Protein AF-A0A084ENT2-F1 (afdb_monomer)

Foldseek 3Di:
DDDDDDDDDDDDDDDDDDDDDDDDDDPPPPPPPPDPDPWDKAKAFPPPRDSQKDWDFDWDQDPVVRATDGDDTDQWMDHPVVRGTGHIDIDTDPDDDPPDDPDDDDDPGDDD

Organism: Sphingobium yanoikuyae (NCBI:txid13690)

Solvent-accessible surface area (backbone atoms only — not comparable to full-atom values): 7895 Å² total; per-residue (Å²): 139,82,88,85,82,86,86,87,86,84,80,87,81,86,88,80,91,76,93,77,93,76,91,75,87,72,78,81,73,73,68,78,72,70,76,76,72,78,80,41,70,49,55,22,27,69,85,79,65,43,61,56,54,49,64,46,62,47,70,42,80,38,81,91,78,74,37,60,39,87,70,50,76,49,88,55,27,36,22,71,83,77,72,40,79,39,60,71,42,81,42,81,44,93,58,81,71,87,83,72,63,98,60,81,79,76,78,73,62,74,88,129

Structure (mmCIF, N/CA/C/O backbone):
data_AF-A0A084ENT2-F1
#
_entry.id   AF-A0A084ENT2-F1
#
loop_
_atom_site.group_PDB
_atom_site.id
_atom_site.type_symbol
_atom_site.label_atom_id
_atom_site.label_alt_id
_atom_site.label_comp_id
_atom_site.label_asym_id
_atom_site.label_entity_id
_atom_site.label_seq_id
_atom_site.pdbx_PDB_ins_code
_atom_site.Cartn_x
_atom_site.Cartn_y
_atom_site.Cartn_z
_atom_site.occupancy
_atom_site.B_iso_or_equiv
_atom_site.auth_seq_id
_atom_site.auth_comp_id
_atom_site.auth_asym_id
_atom_site.auth_atom_id
_atom_site.pdbx_PDB_model_num
ATOM 1 N N . MET A 1 1 ? -19.007 -29.157 47.445 1.00 41.06 1 MET A N 1
ATOM 2 C CA . MET A 1 1 ? -18.153 -30.298 47.858 1.00 41.06 1 MET A CA 1
ATOM 3 C C . MET A 1 1 ? -17.550 -30.889 46.588 1.00 41.06 1 MET A C 1
ATOM 5 O O . MET A 1 1 ? -18.315 -31.254 45.715 1.00 41.06 1 MET A O 1
ATOM 9 N N . ARG A 1 2 ? -16.239 -30.896 46.350 1.00 44.00 2 ARG A N 1
ATOM 10 C CA . ARG A 1 2 ? -15.211 -31.647 47.079 1.00 44.00 2 ARG A CA 1
ATOM 11 C C . ARG A 1 2 ? -13.884 -30.874 47.079 1.00 44.00 2 ARG A C 1
ATOM 13 O O . ARG A 1 2 ? -13.471 -30.351 46.053 1.00 44.00 2 ARG A O 1
ATOM 20 N N . LEU A 1 3 ? -13.272 -30.823 48.261 1.00 43.31 3 LEU A N 1
ATOM 21 C CA . LEU A 1 3 ? -11.863 -30.510 48.485 1.00 43.31 3 LEU A CA 1
ATOM 22 C C . LEU A 1 3 ? -10.962 -31.493 47.711 1.00 43.31 3 LEU A C 1
ATOM 24 O O . LEU A 1 3 ? -11.420 -32.591 47.396 1.00 43.31 3 LEU A O 1
ATOM 28 N N . TRP A 1 4 ? -9.695 -31.115 47.511 1.00 34.03 4 TRP A N 1
ATOM 29 C CA . TRP A 1 4 ? -8.461 -31.843 47.899 1.00 34.03 4 TRP A CA 1
ATOM 30 C C . TRP A 1 4 ? -7.262 -31.032 47.348 1.00 34.03 4 TRP A C 1
ATOM 32 O O . TRP A 1 4 ? -7.142 -30.839 46.147 1.00 34.03 4 TRP A O 1
ATOM 42 N N . SER A 1 5 ? -6.571 -30.258 48.191 1.00 45.59 5 SER A N 1
ATOM 43 C CA . SER A 1 5 ? -5.322 -30.615 48.900 1.00 45.59 5 SER A CA 1
ATOM 44 C C . SER A 1 5 ? -4.054 -30.550 48.021 1.00 45.59 5 SER A C 1
ATOM 46 O O . SER A 1 5 ? -3.750 -31.473 47.277 1.00 45.59 5 SER A O 1
ATOM 48 N N . LEU A 1 6 ? -3.293 -29.453 48.164 1.00 44.56 6 LEU A N 1
ATOM 49 C CA . LEU A 1 6 ? -1.822 -29.381 47.991 1.00 44.56 6 LEU A CA 1
ATOM 50 C C . LEU A 1 6 ? -1.135 -30.059 49.212 1.00 44.56 6 LEU A C 1
ATOM 52 O O . LEU A 1 6 ? -1.866 -30.343 50.166 1.00 44.56 6 LEU A O 1
ATOM 56 N N . PRO A 1 7 ? 0.210 -30.218 49.332 1.00 53.22 7 PRO A N 1
ATOM 57 C CA . PRO A 1 7 ? 1.341 -29.928 48.422 1.00 53.22 7 PRO A CA 1
ATOM 58 C C . PRO A 1 7 ? 2.381 -31.085 48.339 1.00 53.22 7 PRO A C 1
ATOM 60 O O . PRO A 1 7 ? 2.354 -32.004 49.144 1.00 53.22 7 PRO A O 1
ATOM 63 N N . HIS A 1 8 ? 3.423 -30.972 47.504 1.00 42.81 8 HIS A N 1
ATOM 64 C CA . HIS A 1 8 ? 4.750 -31.467 47.912 1.00 42.81 8 HIS A CA 1
ATOM 65 C C . HIS A 1 8 ? 5.839 -30.445 47.586 1.00 42.81 8 HIS A C 1
ATOM 67 O O . HIS A 1 8 ? 6.214 -30.202 46.444 1.00 42.81 8 HIS A O 1
ATOM 73 N N . ARG A 1 9 ? 6.315 -29.824 48.664 1.00 51.22 9 ARG A N 1
ATOM 74 C CA . ARG A 1 9 ? 7.486 -28.961 48.756 1.00 51.22 9 ARG A CA 1
ATOM 75 C C . ARG A 1 9 ? 8.716 -29.870 48.819 1.00 51.22 9 ARG A C 1
ATOM 77 O O . ARG A 1 9 ? 8.837 -30.626 49.778 1.00 51.22 9 ARG A O 1
ATOM 84 N N . VAL A 1 10 ? 9.633 -29.778 47.859 1.00 52.62 10 VAL A N 1
ATOM 85 C CA . VAL A 1 10 ? 10.999 -30.300 48.030 1.00 52.62 10 VAL A CA 1
ATOM 86 C C . VAL A 1 10 ? 11.907 -29.104 48.299 1.00 52.62 10 VAL A C 1
ATOM 88 O O . VAL A 1 10 ? 11.990 -28.175 47.498 1.00 52.62 10 VAL A O 1
ATOM 91 N N . HIS A 1 11 ? 12.503 -29.082 49.489 1.00 40.66 11 HIS A N 1
ATOM 92 C CA . HIS A 1 11 ? 13.463 -28.075 49.929 1.00 40.66 11 HIS A CA 1
ATOM 93 C C . HIS A 1 11 ? 14.898 -28.538 49.648 1.00 40.66 11 HIS A C 1
ATOM 95 O O . HIS A 1 11 ? 15.268 -29.644 50.016 1.00 40.66 11 HIS A O 1
ATOM 101 N N . ASN A 1 12 ? 15.656 -27.623 49.037 1.00 41.53 12 ASN A N 1
ATOM 102 C CA . ASN A 1 12 ? 17.077 -27.297 49.200 1.00 41.53 12 ASN A CA 1
ATOM 103 C C . ASN A 1 12 ? 18.116 -28.390 49.499 1.00 41.53 12 ASN A C 1
ATOM 105 O O . ASN A 1 12 ? 18.144 -28.982 50.572 1.00 41.53 12 ASN A O 1
ATOM 109 N N . GLY A 1 13 ? 19.155 -28.376 48.663 1.00 44.97 13 GLY A N 1
ATOM 110 C CA . GLY A 1 13 ? 20.542 -28.528 49.100 1.00 44.97 13 GLY A CA 1
ATOM 111 C C . GLY A 1 13 ? 21.502 -27.992 48.029 1.00 44.97 13 GLY A C 1
ATOM 112 O O . GLY A 1 13 ? 21.456 -28.489 46.906 1.00 44.97 13 GLY A O 1
ATOM 113 N N . PRO A 1 14 ? 22.337 -26.970 48.304 1.00 59.28 14 PRO A N 1
ATOM 114 C CA . PRO A 1 14 ? 23.456 -26.609 47.438 1.00 59.28 14 PRO A CA 1
ATOM 115 C C . PRO A 1 14 ? 24.694 -27.452 47.797 1.00 59.28 14 PRO A C 1
ATOM 117 O O . PRO A 1 14 ? 24.655 -28.224 48.751 1.00 59.28 14 PRO A O 1
ATOM 120 N N . VAL A 1 15 ? 25.812 -27.188 47.104 1.00 49.19 15 VAL A N 1
ATOM 121 C CA . VAL A 1 15 ? 27.193 -27.687 47.329 1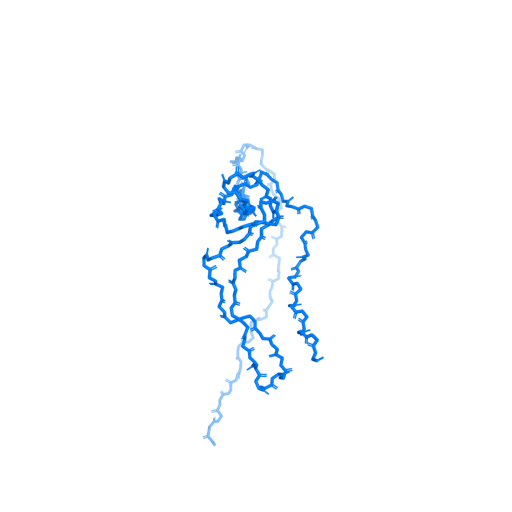.00 49.19 15 VAL A CA 1
ATOM 122 C C . VAL A 1 15 ? 27.524 -28.876 46.410 1.00 49.19 15 VAL A C 1
ATOM 124 O O . VAL A 1 15 ? 26.869 -29.901 46.442 1.00 49.19 15 VAL A O 1
ATOM 127 N N . SER A 1 16 ? 28.508 -28.813 45.510 1.00 46.66 16 SER A N 1
ATOM 128 C CA . SER A 1 16 ? 29.857 -28.271 45.680 1.00 46.66 16 SER A CA 1
ATOM 129 C C . SER A 1 16 ? 30.461 -27.859 44.332 1.00 46.66 16 SER A C 1
ATOM 131 O O . SER A 1 16 ? 30.474 -28.652 43.393 1.00 46.66 16 SER A O 1
ATOM 133 N N . ARG A 1 17 ? 31.013 -26.642 44.245 1.00 53.62 17 ARG A N 1
ATOM 134 C CA . ARG A 1 17 ? 31.994 -26.302 43.208 1.00 53.62 17 ARG A CA 1
ATOM 135 C C . ARG A 1 17 ? 33.317 -26.962 43.583 1.00 53.62 17 ARG A C 1
ATOM 137 O O . ARG A 1 17 ? 33.833 -26.684 44.662 1.00 53.62 17 ARG A O 1
ATOM 144 N N . ARG A 1 18 ? 33.920 -27.716 42.666 1.00 55.31 18 ARG A N 1
ATOM 145 C CA . ARG A 1 18 ? 35.380 -27.831 42.596 1.00 55.31 18 ARG A CA 1
ATOM 146 C C . ARG A 1 18 ? 35.824 -27.694 41.145 1.00 55.31 18 ARG A C 1
ATOM 148 O O . ARG A 1 18 ? 35.489 -28.530 40.315 1.00 55.31 18 ARG A O 1
ATOM 155 N N . ASN A 1 19 ? 36.535 -26.597 40.883 1.00 45.06 19 ASN A N 1
ATOM 156 C CA . ASN A 1 19 ? 37.342 -26.392 39.686 1.00 45.06 19 ASN A CA 1
ATOM 157 C C . ASN A 1 19 ? 38.440 -27.458 39.638 1.00 45.06 19 ASN A C 1
ATOM 159 O O . ASN A 1 19 ? 39.082 -27.721 40.655 1.00 45.06 19 ASN A O 1
ATOM 163 N N . GLY A 1 20 ? 38.656 -28.028 38.458 1.00 45.72 20 GLY A N 1
ATOM 164 C CA . GLY A 1 20 ? 39.837 -28.807 38.121 1.00 45.72 20 GLY A CA 1
ATOM 165 C C . GLY A 1 20 ? 40.316 -28.354 36.752 1.00 45.72 20 GLY A C 1
ATOM 166 O O . GLY A 1 20 ? 39.595 -28.505 35.768 1.00 45.72 20 GLY A O 1
ATOM 167 N N . ASP A 1 21 ? 41.493 -27.744 36.726 1.00 52.25 21 ASP A N 1
ATOM 168 C CA . ASP A 1 21 ? 42.161 -27.243 35.534 1.00 52.25 21 ASP A CA 1
ATOM 169 C C . ASP A 1 21 ? 42.616 -28.410 34.645 1.00 52.25 21 ASP A C 1
ATOM 171 O O . ASP A 1 21 ? 43.322 -29.310 35.102 1.00 52.25 21 ASP A O 1
ATOM 175 N N . ALA A 1 22 ? 42.241 -28.389 33.364 1.00 46.94 22 ALA A N 1
ATOM 176 C CA . ALA A 1 22 ? 42.829 -29.250 32.344 1.00 46.94 22 ALA A CA 1
ATOM 177 C C . ALA A 1 22 ? 42.960 -28.480 31.023 1.00 46.94 22 ALA A C 1
ATOM 179 O O . ALA A 1 22 ? 41.984 -28.026 30.428 1.00 46.94 22 ALA A O 1
ATOM 180 N N . LEU A 1 23 ? 44.210 -28.320 30.601 1.00 48.56 23 LEU A N 1
ATOM 181 C CA . LEU A 1 23 ? 44.644 -27.769 29.326 1.00 48.56 23 LEU A CA 1
ATOM 182 C C . LEU A 1 23 ? 44.205 -28.68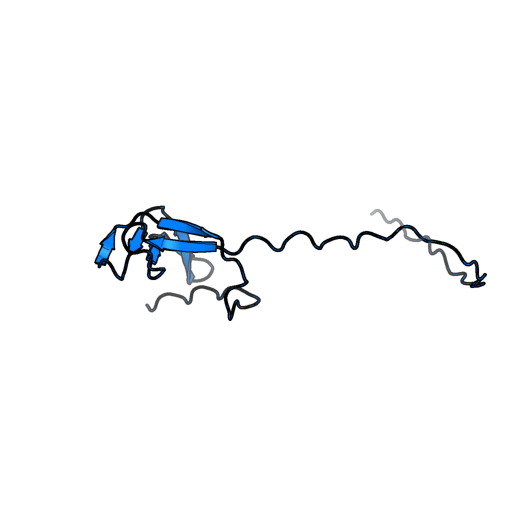7 28.173 1.00 48.56 23 LEU A C 1
ATOM 184 O O . LEU A 1 23 ? 44.420 -29.894 28.242 1.00 48.56 23 LEU A O 1
ATOM 188 N N . GLY A 1 24 ? 43.691 -28.108 27.084 1.00 45.62 24 GLY A N 1
ATOM 189 C CA . GLY A 1 24 ? 43.603 -28.786 25.786 1.00 45.62 24 GLY A CA 1
ATOM 190 C C . GLY A 1 24 ? 42.288 -28.559 25.044 1.00 45.62 24 GLY A C 1
ATOM 191 O O . GLY A 1 24 ? 41.271 -29.140 25.394 1.00 45.62 24 GLY A O 1
ATOM 192 N N . TYR A 1 25 ? 42.346 -27.729 23.999 1.00 53.53 25 TYR A N 1
ATOM 193 C CA . TYR A 1 25 ? 41.492 -27.764 22.802 1.00 53.53 25 TYR A CA 1
ATOM 194 C C . TYR A 1 25 ? 40.023 -28.172 23.022 1.00 53.53 25 TYR A C 1
ATOM 196 O O . TYR A 1 25 ? 39.595 -29.259 22.638 1.00 53.53 25 TYR A O 1
ATOM 204 N N . GLY A 1 26 ? 39.230 -27.271 23.606 1.00 48.56 26 GLY A N 1
ATOM 205 C CA . GLY A 1 26 ? 37.773 -27.388 23.539 1.00 48.56 26 G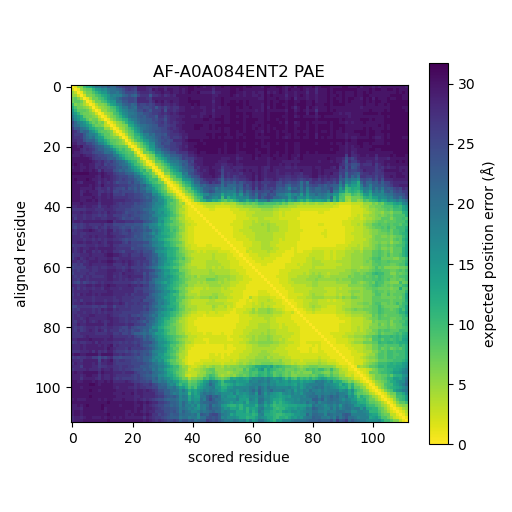LY A CA 1
ATOM 206 C C . GLY A 1 26 ? 37.287 -27.269 22.085 1.00 48.56 26 GLY A C 1
ATOM 207 O O . GLY A 1 26 ? 37.932 -26.577 21.288 1.00 48.56 26 GLY A O 1
ATOM 208 N N . PRO A 1 27 ? 36.166 -27.912 21.709 1.00 55.12 27 PRO A N 1
ATOM 209 C CA . PRO A 1 27 ? 35.558 -27.667 20.412 1.00 55.12 27 PRO A CA 1
ATOM 210 C C . PRO A 1 27 ? 35.245 -26.175 20.337 1.00 55.12 27 PRO A C 1
ATOM 212 O O . PRO A 1 27 ? 34.691 -25.611 21.282 1.00 55.12 27 PRO A O 1
ATOM 215 N N . VAL A 1 28 ? 35.624 -25.529 19.234 1.00 59.25 28 VAL A N 1
AT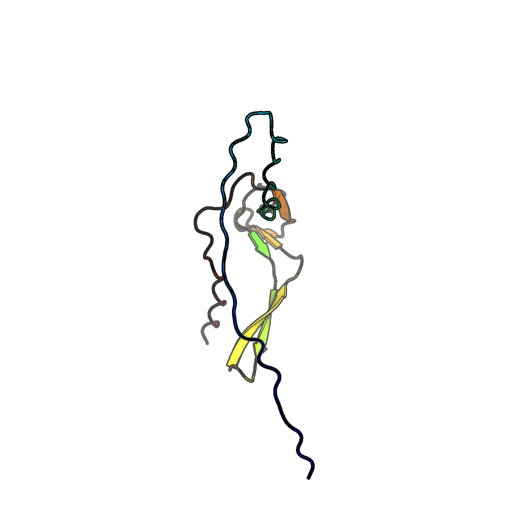OM 216 C CA . VAL A 1 28 ? 35.133 -24.192 18.899 1.00 59.25 28 VAL A CA 1
ATOM 217 C C . VAL A 1 28 ? 33.614 -24.305 18.925 1.00 59.25 28 VAL A C 1
ATOM 219 O O . VAL A 1 28 ? 33.011 -24.882 18.020 1.00 59.25 28 VAL A O 1
ATOM 222 N N . MET A 1 29 ? 32.996 -23.845 20.014 1.00 49.16 29 MET A N 1
ATOM 223 C CA . MET A 1 29 ? 31.569 -23.602 20.054 1.00 49.16 29 MET A CA 1
ATOM 224 C C . MET A 1 29 ? 31.335 -22.623 18.913 1.00 49.16 29 MET A C 1
ATOM 226 O O . MET A 1 29 ? 31.705 -21.455 19.013 1.00 49.16 29 MET A O 1
ATOM 230 N N . SER A 1 30 ? 30.799 -23.120 17.795 1.00 59.91 30 SER A N 1
ATOM 231 C CA . SER A 1 30 ? 30.101 -22.255 16.859 1.00 59.91 30 SER A CA 1
ATOM 232 C C . SER A 1 30 ? 29.101 -21.513 17.721 1.00 59.91 30 SER A C 1
ATOM 234 O O . SER A 1 30 ? 28.166 -22.134 18.231 1.00 59.91 30 SER A O 1
ATOM 236 N N . SER A 1 31 ? 29.352 -20.225 17.972 1.00 56.97 31 SER A N 1
ATOM 237 C CA . SER A 1 31 ? 28.315 -19.350 18.494 1.00 56.97 31 SER A CA 1
ATOM 238 C C . SER A 1 31 ? 27.077 -19.656 17.678 1.00 56.97 31 SER A C 1
ATOM 240 O O . SER A 1 31 ? 27.148 -19.681 16.445 1.00 56.97 31 SER A O 1
ATOM 242 N N . ALA A 1 32 ? 25.982 -19.963 18.369 1.00 62.72 32 ALA A N 1
ATOM 243 C CA . ALA A 1 32 ? 24.679 -19.958 17.748 1.00 62.72 32 ALA A CA 1
ATOM 244 C C . ALA A 1 32 ? 24.573 -18.603 17.050 1.00 62.72 32 ALA A C 1
ATOM 246 O O . ALA A 1 32 ? 24.531 -17.565 17.705 1.00 62.72 32 ALA A O 1
ATOM 247 N N . VAL A 1 33 ? 24.686 -18.616 15.723 1.00 62.53 33 VAL A N 1
ATOM 248 C CA . VAL A 1 33 ? 24.365 -17.456 14.911 1.00 62.53 33 VAL A CA 1
ATOM 249 C C . VAL A 1 33 ? 22.913 -17.197 15.262 1.00 62.53 33 VAL A C 1
ATOM 251 O O . VAL A 1 33 ? 22.079 -18.082 15.047 1.00 62.53 33 VAL A O 1
ATOM 254 N N . ASP A 1 34 ? 22.640 -16.058 15.903 1.00 61.09 34 ASP A N 1
ATOM 255 C CA . ASP A 1 34 ? 21.271 -15.623 16.150 1.00 61.09 34 ASP A CA 1
ATOM 256 C C . ASP A 1 34 ? 20.474 -15.862 14.862 1.00 61.09 34 ASP A C 1
ATOM 258 O O . ASP A 1 34 ? 21.004 -15.583 13.776 1.00 61.09 34 ASP A O 1
ATOM 262 N N . PRO A 1 35 ? 19.253 -16.434 14.931 1.00 60.28 35 PRO A N 1
ATOM 263 C CA . PRO A 1 35 ? 18.457 -16.625 13.728 1.00 60.28 35 PRO A CA 1
ATOM 264 C C . PRO A 1 35 ? 18.443 -15.287 12.985 1.00 60.28 35 PRO A C 1
ATOM 266 O O . PRO A 1 35 ? 18.202 -14.263 13.637 1.00 60.28 35 PRO A O 1
ATOM 269 N N . PRO A 1 36 ? 18.774 -15.258 11.678 1.00 64.06 36 PRO A N 1
ATOM 270 C CA . PRO A 1 36 ? 18.916 -14.002 10.966 1.00 64.06 36 PRO A CA 1
ATOM 271 C C . PRO A 1 36 ? 17.636 -13.210 11.190 1.00 64.06 36 PRO A C 1
ATOM 273 O O . PRO A 1 36 ? 16.538 -13.701 10.909 1.00 64.06 36 PRO A O 1
ATOM 276 N N . SER A 1 37 ? 17.787 -12.019 11.775 1.00 66.62 37 SER A N 1
ATOM 277 C CA . SER A 1 37 ? 16.693 -11.073 11.966 1.00 66.62 37 SER A CA 1
ATOM 278 C C . SER A 1 37 ? 15.891 -11.015 10.669 1.00 66.62 37 SER A C 1
ATOM 280 O O . SER A 1 37 ? 16.522 -10.941 9.605 1.00 66.62 37 SER A O 1
ATOM 282 N N . PRO A 1 38 ? 14.548 -11.096 10.723 1.00 67.75 38 PRO A N 1
ATOM 283 C CA . PRO A 1 38 ? 13.754 -11.233 9.519 1.00 67.75 38 PRO A CA 1
ATOM 284 C C . PRO A 1 38 ? 14.126 -10.124 8.532 1.00 67.75 38 PRO A C 1
ATOM 286 O O . PRO A 1 38 ? 14.286 -8.972 8.946 1.00 67.75 38 PRO A O 1
ATOM 289 N N . PRO A 1 39 ? 14.304 -10.470 7.250 1.00 79.38 39 PRO A N 1
ATOM 290 C CA . PRO A 1 39 ? 14.745 -9.522 6.244 1.00 79.38 39 PRO A CA 1
ATOM 291 C C . PRO A 1 39 ? 13.841 -8.286 6.231 1.00 79.38 39 PRO A C 1
ATOM 293 O O . PRO A 1 39 ? 12.618 -8.402 6.128 1.00 79.38 39 PRO A O 1
ATOM 296 N N . PHE A 1 40 ? 14.442 -7.102 6.345 1.00 87.94 40 PHE A N 1
ATOM 297 C CA . PHE A 1 40 ? 13.723 -5.846 6.170 1.00 87.94 40 PHE A CA 1
ATOM 298 C C . PHE A 1 40 ? 13.409 -5.666 4.685 1.00 87.94 40 PHE A C 1
ATOM 300 O O . PHE A 1 40 ? 14.252 -5.946 3.835 1.00 87.94 40 PHE A O 1
ATOM 307 N N . TYR A 1 41 ? 12.210 -5.192 4.361 1.00 93.06 41 TYR A N 1
ATOM 308 C CA . TYR A 1 41 ? 11.808 -4.949 2.978 1.00 93.06 41 TYR A CA 1
ATOM 309 C C . TYR A 1 41 ? 11.328 -3.517 2.789 1.00 93.06 41 TYR A C 1
ATOM 311 O O . TYR A 1 41 ? 10.734 -2.932 3.694 1.00 93.06 41 TYR A O 1
ATOM 319 N N . VAL A 1 42 ? 11.522 -3.004 1.578 1.00 93.75 42 VAL A N 1
ATOM 320 C CA . VAL A 1 42 ? 10.870 -1.795 1.070 1.00 93.75 42 VAL A CA 1
ATOM 321 C C . VAL A 1 42 ? 10.003 -2.166 -0.130 1.00 93.75 42 VAL A C 1
ATOM 323 O O . VAL A 1 42 ? 10.368 -3.037 -0.923 1.00 93.75 42 VAL A O 1
ATOM 326 N N . PHE A 1 43 ? 8.842 -1.528 -0.247 1.00 96.56 43 PHE A N 1
ATOM 327 C CA . PHE A 1 43 ? 8.034 -1.581 -1.460 1.00 96.56 43 PHE A CA 1
ATOM 328 C C . PHE A 1 43 ? 8.316 -0.341 -2.295 1.00 96.56 43 PHE A C 1
ATOM 330 O O . PHE A 1 43 ? 8.288 0.771 -1.770 1.00 96.56 43 PHE A O 1
ATOM 337 N N . VAL A 1 44 ? 8.574 -0.531 -3.584 1.00 97.69 44 VAL A N 1
ATOM 338 C CA . VAL A 1 44 ? 8.859 0.565 -4.513 1.00 97.69 44 VAL A CA 1
ATOM 339 C C . VAL A 1 44 ? 8.004 0.453 -5.762 1.00 97.69 44 VAL A C 1
ATOM 341 O O . VAL A 1 44 ? 7.593 -0.635 -6.158 1.00 97.69 44 VAL A O 1
ATOM 344 N N . CYS A 1 45 ? 7.739 1.585 -6.405 1.00 98.31 45 CYS A N 1
ATOM 345 C CA . CYS A 1 45 ? 7.093 1.613 -7.709 1.00 98.31 45 CYS A CA 1
ATOM 346 C C . CYS A 1 45 ? 7.966 0.888 -8.739 1.00 98.31 45 CYS A C 1
ATOM 348 O O . CYS A 1 45 ? 9.113 1.285 -8.948 1.00 98.31 45 CYS A O 1
ATOM 350 N N . ASN A 1 46 ? 7.404 -0.095 -9.442 1.00 98.00 46 ASN A N 1
ATOM 351 C CA . ASN A 1 46 ? 8.134 -0.843 -10.467 1.00 98.00 46 ASN A CA 1
ATOM 352 C C . ASN A 1 46 ? 8.558 0.019 -11.678 1.00 98.00 46 ASN A C 1
ATOM 354 O O . ASN A 1 46 ? 9.441 -0.364 -12.438 1.00 98.00 46 ASN A O 1
ATOM 358 N N . VAL A 1 47 ? 7.932 1.188 -11.872 1.00 98.00 47 VAL A N 1
ATOM 359 C CA . VAL A 1 47 ? 8.250 2.112 -12.974 1.00 98.00 47 VAL A CA 1
ATOM 360 C C . VAL A 1 47 ? 9.384 3.069 -12.608 1.00 98.00 47 VAL A C 1
ATOM 362 O O . VAL A 1 47 ? 10.333 3.222 -13.371 1.00 98.00 47 VAL A O 1
ATOM 365 N N . CYS A 1 48 ? 9.281 3.762 -11.469 1.00 98.31 48 CYS A N 1
ATOM 366 C CA . CYS A 1 48 ? 10.214 4.842 -11.120 1.00 98.31 48 CYS A CA 1
ATOM 367 C C . CYS A 1 48 ? 11.172 4.522 -9.965 1.00 98.31 48 CYS A C 1
ATOM 369 O O . CYS A 1 48 ? 12.019 5.357 -9.641 1.00 98.31 48 CYS A O 1
ATOM 371 N N . GLY A 1 49 ? 11.012 3.367 -9.312 1.00 98.00 49 GLY A N 1
ATOM 372 C CA . GLY A 1 49 ? 11.830 2.916 -8.183 1.00 98.00 49 GLY A CA 1
ATOM 373 C C . GLY A 1 49 ? 11.629 3.687 -6.873 1.00 98.00 49 GLY A C 1
ATOM 374 O O . GLY A 1 49 ? 12.356 3.448 -5.917 1.00 98.00 49 GLY A O 1
ATOM 375 N N . SER A 1 50 ? 10.679 4.627 -6.803 1.00 97.88 50 SER A N 1
ATOM 376 C CA . SER A 1 50 ? 10.405 5.396 -5.581 1.00 97.88 50 SER A CA 1
ATOM 377 C C . SER A 1 50 ? 9.619 4.577 -4.555 1.00 97.88 50 SER A C 1
ATOM 379 O O . SER A 1 50 ? 8.707 3.842 -4.927 1.00 97.88 50 SER A O 1
ATOM 381 N N . ASP A 1 51 ? 9.924 4.773 -3.273 1.00 96.69 51 ASP A N 1
ATOM 382 C CA . ASP A 1 51 ? 9.194 4.248 -2.110 1.00 96.69 51 ASP A CA 1
ATOM 383 C C . ASP A 1 51 ? 7.977 5.104 -1.705 1.00 96.69 51 ASP A C 1
ATOM 385 O O . ASP A 1 51 ? 7.258 4.767 -0.767 1.00 96.69 51 ASP A O 1
ATOM 389 N N . GLN A 1 52 ? 7.713 6.200 -2.426 1.00 97.69 52 GLN A N 1
ATOM 390 C CA . GLN A 1 52 ? 6.541 7.058 -2.244 1.00 97.69 52 GLN A CA 1
ATOM 391 C C . GLN A 1 52 ? 5.303 6.384 -2.845 1.00 97.69 52 GLN A C 1
ATOM 393 O O . GLN A 1 52 ? 4.769 6.807 -3.878 1.00 97.69 52 GLN A O 1
ATOM 398 N N . VAL A 1 53 ? 4.884 5.287 -2.217 1.00 97.75 53 VAL A N 1
ATOM 399 C CA . VAL A 1 53 ? 3.801 4.413 -2.668 1.00 97.75 53 VAL A CA 1
ATOM 400 C C . VAL A 1 53 ? 2.800 4.137 -1.551 1.00 97.75 53 VAL A C 1
ATOM 402 O O . VAL A 1 53 ? 3.155 4.076 -0.376 1.00 97.75 53 VAL A O 1
ATOM 405 N N . THR A 1 54 ? 1.540 3.938 -1.922 1.00 96.81 54 THR A N 1
ATOM 406 C CA . THR A 1 54 ? 0.455 3.539 -1.015 1.00 96.81 54 THR A CA 1
ATOM 407 C C . THR A 1 54 ? -0.311 2.354 -1.589 1.00 96.81 54 THR A C 1
ATOM 409 O O . THR A 1 54 ? -0.342 2.162 -2.803 1.00 96.81 54 THR A O 1
ATOM 412 N N . ARG A 1 55 ? -0.916 1.545 -0.710 1.00 95.69 55 ARG A N 1
ATOM 413 C CA . ARG A 1 55 ? -1.908 0.525 -1.077 1.00 95.69 55 ARG A CA 1
ATOM 414 C C . ARG A 1 55 ? -3.288 0.994 -0.661 1.00 95.69 55 ARG A C 1
ATOM 416 O O . ARG A 1 55 ? -3.437 1.624 0.387 1.00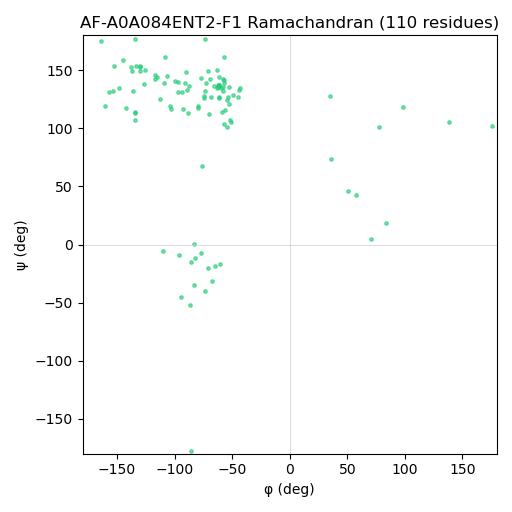 95.69 55 ARG A O 1
ATOM 423 N N . GLU A 1 56 ? -4.284 0.656 -1.461 1.00 93.12 56 GLU A N 1
ATOM 424 C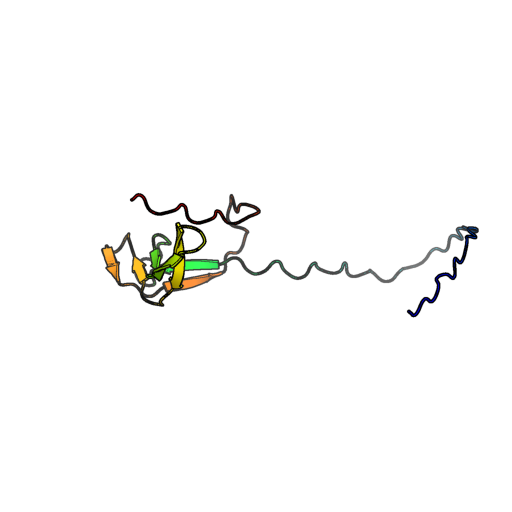 CA . GLU A 1 56 ? -5.673 0.882 -1.092 1.00 93.12 56 GLU A CA 1
ATOM 425 C C . GLU A 1 56 ? -6.098 -0.071 0.023 1.00 93.12 56 GLU A C 1
ATOM 427 O O . GLU A 1 56 ? -5.623 -1.205 0.139 1.00 93.12 56 GLU A O 1
ATOM 432 N N . ALA A 1 57 ? -7.021 0.394 0.855 1.00 94.56 57 ALA A N 1
ATOM 433 C CA . ALA A 1 57 ? -7.583 -0.402 1.922 1.00 94.56 57 ALA A CA 1
ATOM 434 C C . ALA A 1 57 ? -8.994 0.065 2.267 1.00 94.56 57 ALA A C 1
ATOM 436 O O . ALA A 1 57 ? -9.338 1.236 2.105 1.00 94.56 57 ALA A O 1
ATOM 437 N N . TRP A 1 58 ? -9.801 -0.852 2.789 1.00 93.81 58 TRP A N 1
ATOM 438 C CA . TRP A 1 58 ? -11.057 -0.509 3.437 1.00 93.81 58 TRP A CA 1
ATOM 439 C C . TRP A 1 58 ? -10.830 -0.249 4.917 1.00 93.81 58 TRP A C 1
ATOM 441 O O . TRP A 1 58 ? -10.214 -1.058 5.619 1.00 93.81 58 TRP A O 1
ATOM 451 N N . ALA A 1 59 ? -11.400 0.856 5.387 1.00 94.12 59 ALA A N 1
ATOM 452 C CA . ALA A 1 59 ? -11.627 1.099 6.797 1.00 94.12 59 ALA A CA 1
ATOM 453 C C . ALA A 1 59 ? -13.073 0.723 7.148 1.00 94.12 59 ALA A C 1
ATOM 455 O O . ALA A 1 59 ? -13.993 0.986 6.373 1.00 94.12 59 ALA A O 1
ATOM 456 N N . ALA A 1 60 ? -13.272 0.107 8.308 1.00 93.81 60 ALA A N 1
ATOM 457 C CA . ALA A 1 60 ? -14.588 -0.214 8.846 1.00 93.81 60 ALA A CA 1
ATOM 458 C C . ALA A 1 60 ? -14.812 0.543 10.156 1.00 93.81 60 ALA A C 1
ATOM 460 O O . ALA A 1 60 ? -13.869 0.766 10.914 1.00 93.81 60 ALA A O 1
ATOM 461 N N . TRP A 1 61 ? -16.056 0.942 10.414 1.00 94.25 61 TRP A N 1
ATOM 462 C CA . TRP A 1 61 ? -16.435 1.532 11.692 1.00 94.25 61 TRP A CA 1
ATOM 463 C C . TRP A 1 61 ? -16.632 0.426 12.729 1.00 94.25 61 TRP A C 1
ATOM 465 O O . TRP A 1 61 ? -17.520 -0.414 12.575 1.00 94.25 61 TRP A O 1
ATOM 475 N N . ASP A 1 62 ? -15.820 0.424 13.784 1.00 92.81 62 ASP A N 1
ATOM 476 C CA . ASP A 1 62 ? -16.005 -0.464 14.925 1.00 92.81 62 ASP A CA 1
ATOM 477 C C . ASP A 1 62 ? -16.938 0.187 15.955 1.00 92.81 62 ASP A C 1
ATOM 479 O O . ASP A 1 62 ? -16.614 1.197 16.581 1.00 92.81 62 ASP A O 1
ATOM 483 N N . VAL A 1 63 ? -18.126 -0.397 16.137 1.00 95.50 63 VAL A N 1
ATOM 484 C CA . VAL A 1 63 ? -19.171 0.163 17.011 1.00 95.50 63 VAL A CA 1
ATOM 485 C C . VAL A 1 63 ? -18.770 0.116 18.489 1.00 95.50 63 VAL A C 1
ATOM 487 O O . VAL A 1 63 ? -19.174 0.993 19.250 1.00 95.50 63 VAL A O 1
ATOM 490 N N . ALA A 1 64 ? -17.980 -0.870 18.919 1.00 94.38 64 ALA A N 1
ATOM 491 C CA . ALA A 1 64 ? -17.608 -1.021 20.326 1.00 94.38 64 ALA A CA 1
ATOM 492 C C . ALA A 1 64 ? -16.584 0.035 20.770 1.00 94.38 64 ALA A C 1
ATOM 494 O O . ALA A 1 64 ? -16.683 0.582 21.866 1.00 94.38 64 ALA A O 1
ATOM 495 N N . THR A 1 65 ? -15.616 0.330 19.908 1.00 91.50 65 THR A N 1
ATOM 496 C CA . THR A 1 65 ? -14.531 1.285 20.153 1.00 91.50 65 THR A CA 1
ATOM 497 C C . THR A 1 65 ? -14.823 2.674 19.593 1.00 91.50 65 THR A C 1
ATOM 499 O O . THR A 1 65 ? -14.092 3.607 19.916 1.00 91.50 65 THR A O 1
ATOM 502 N N . GLN A 1 66 ? -15.897 2.825 18.802 1.00 93.38 66 GLN A N 1
ATOM 503 C CA . GLN A 1 66 ? -16.272 4.065 18.110 1.00 93.38 66 GLN A CA 1
ATOM 504 C C . GLN A 1 66 ? -15.089 4.639 17.317 1.00 93.38 66 GLN A C 1
ATOM 506 O O . GLN A 1 66 ? -14.767 5.825 17.402 1.00 93.38 66 GLN A O 1
ATOM 511 N N . ALA A 1 67 ? -14.408 3.763 16.576 1.00 90.44 67 ALA A N 1
ATOM 512 C CA . ALA A 1 67 ? -13.216 4.103 15.819 1.00 90.44 67 ALA A CA 1
ATOM 513 C C . ALA A 1 67 ? -13.233 3.463 14.429 1.00 90.44 67 ALA A C 1
ATOM 515 O O . ALA A 1 67 ? -13.747 2.363 14.225 1.00 90.44 67 ALA A O 1
ATOM 516 N N . TRP A 1 68 ? -12.613 4.147 13.468 1.00 90.62 68 TRP A N 1
ATOM 517 C CA . TRP A 1 68 ? -12.283 3.552 12.179 1.00 90.62 68 TRP A CA 1
ATOM 518 C C . TRP A 1 68 ? -11.094 2.606 12.338 1.00 90.62 68 TRP A C 1
ATOM 520 O O . TRP A 1 68 ? -10.035 3.009 12.817 1.00 90.62 68 TRP A O 1
ATOM 530 N N . ILE A 1 69 ? -11.256 1.360 11.902 1.00 90.81 69 ILE A N 1
ATOM 531 C CA . ILE A 1 69 ? -10.202 0.345 11.894 1.00 90.81 69 ILE A CA 1
ATOM 532 C C . ILE A 1 69 ? -9.859 -0.052 10.462 1.00 90.81 69 ILE A C 1
ATOM 534 O O . ILE A 1 69 ? -10.735 -0.139 9.602 1.00 90.81 69 ILE A O 1
ATOM 538 N N . LEU A 1 70 ? -8.581 -0.324 10.199 1.00 90.31 70 LEU A N 1
ATOM 539 C CA . LEU A 1 70 ? -8.153 -0.889 8.924 1.00 90.31 70 LEU A CA 1
ATOM 540 C C . LEU A 1 70 ? -8.641 -2.340 8.838 1.00 90.31 70 LEU A C 1
ATOM 542 O O . LEU A 1 70 ? -8.177 -3.192 9.592 1.00 90.31 70 LEU A O 1
ATOM 546 N N . ASN A 1 71 ? -9.576 -2.619 7.934 1.00 92.56 71 ASN A N 1
ATOM 547 C CA . ASN A 1 71 ? -10.222 -3.926 7.840 1.00 92.56 71 ASN A CA 1
ATOM 548 C C . ASN A 1 71 ? -9.537 -4.842 6.819 1.00 92.56 71 ASN A C 1
ATOM 550 O O . ASN A 1 71 ? -9.319 -6.024 7.067 1.00 92.56 71 ASN A O 1
ATOM 554 N N . THR A 1 72 ? -9.208 -4.322 5.638 1.00 92.81 72 THR A N 1
ATOM 555 C CA . THR A 1 72 ? -8.603 -5.113 4.555 1.00 92.81 72 THR A CA 1
ATOM 556 C C . THR A 1 72 ? -7.769 -4.210 3.664 1.00 92.81 72 THR A C 1
ATOM 558 O O . THR A 1 72 ? -8.249 -3.160 3.253 1.00 92.81 72 THR A O 1
ATOM 561 N N . ALA A 1 73 ? -6.542 -4.628 3.352 1.00 93.31 73 ALA A N 1
ATOM 562 C CA . ALA A 1 73 ? -5.694 -3.989 2.349 1.00 93.31 73 ALA A CA 1
ATOM 563 C C . ALA A 1 73 ? -5.760 -4.764 1.026 1.00 93.31 73 ALA A C 1
ATOM 565 O O . ALA A 1 73 ? -5.750 -5.996 1.034 1.00 93.31 73 ALA A O 1
ATOM 566 N N . PHE A 1 74 ? -5.779 -4.042 -0.091 1.00 91.81 74 PHE A N 1
ATOM 567 C CA . PHE A 1 74 ? -5.854 -4.587 -1.446 1.00 91.81 74 PHE A CA 1
ATOM 568 C C . PHE A 1 74 ? -4.529 -4.432 -2.185 1.00 91.81 74 PHE A C 1
ATOM 570 O O . PHE A 1 74 ? -3.687 -3.611 -1.830 1.00 91.81 74 PHE A O 1
ATOM 577 N N . ASP A 1 75 ? -4.343 -5.209 -3.248 1.00 90.75 75 ASP A N 1
ATOM 578 C CA . ASP A 1 75 ? -3.133 -5.144 -4.078 1.00 90.75 75 ASP A CA 1
ATOM 579 C C . ASP A 1 75 ? -3.107 -3.939 -5.027 1.00 90.75 75 ASP A C 1
ATOM 581 O O . ASP A 1 75 ? -2.072 -3.658 -5.629 1.00 90.75 75 ASP A O 1
ATOM 585 N N . PHE A 1 76 ? -4.207 -3.182 -5.117 1.00 94.81 76 PHE A N 1
ATOM 586 C CA . PHE A 1 76 ? -4.202 -1.879 -5.773 1.00 94.81 76 PHE A CA 1
ATOM 587 C C . PHE A 1 76 ? -3.244 -0.934 -5.056 1.00 94.81 76 PHE A C 1
ATOM 589 O O . PHE A 1 76 ? -3.327 -0.736 -3.840 1.00 94.81 76 PHE A O 1
ATOM 596 N N . ALA A 1 77 ? -2.337 -0.345 -5.830 1.00 97.19 77 ALA A N 1
ATOM 597 C CA . ALA A 1 77 ? -1.342 0.578 -5.327 1.00 97.19 77 ALA A CA 1
ATOM 598 C C . ALA A 1 77 ? -1.241 1.831 -6.193 1.00 97.19 77 ALA A C 1
ATOM 600 O O . ALA A 1 77 ? -1.522 1.814 -7.394 1.00 97.19 77 ALA A O 1
ATOM 601 N N . TYR A 1 78 ? -0.800 2.916 -5.568 1.00 97.88 78 TYR A N 1
ATOM 602 C CA . TYR A 1 78 ? -0.605 4.215 -6.189 1.00 97.88 78 TYR A CA 1
ATOM 603 C C . TYR A 1 78 ? 0.814 4.708 -5.915 1.00 97.88 78 TYR A C 1
ATOM 605 O O . TYR A 1 78 ? 1.322 4.581 -4.800 1.00 97.88 78 TYR A O 1
ATOM 613 N N . CYS A 1 79 ? 1.465 5.284 -6.923 1.00 98.44 79 CYS A N 1
ATOM 614 C CA . CYS A 1 79 ? 2.754 5.945 -6.765 1.00 98.44 79 CYS A CA 1
ATOM 615 C C . CYS A 1 79 ? 2.572 7.463 -6.776 1.00 98.44 79 CYS A C 1
ATOM 617 O O . CYS A 1 79 ? 2.172 8.044 -7.785 1.00 98.44 79 CYS A O 1
ATOM 619 N N . HIS A 1 80 ? 2.954 8.120 -5.682 1.00 98.12 80 HIS A N 1
ATOM 620 C CA . HIS A 1 80 ? 2.852 9.574 -5.536 1.00 98.12 80 HIS A CA 1
ATOM 621 C C . HIS A 1 80 ? 3.861 10.336 -6.399 1.00 98.12 80 HIS A C 1
ATOM 623 O O . HIS A 1 80 ? 3.639 11.501 -6.710 1.00 98.12 80 HIS A O 1
ATOM 629 N N . ARG A 1 81 ? 4.948 9.683 -6.835 1.00 98.38 81 ARG A N 1
ATOM 630 C CA . ARG A 1 81 ? 5.924 10.291 -7.750 1.00 98.38 81 ARG A CA 1
ATOM 631 C C . ARG A 1 81 ? 5.502 10.196 -9.219 1.00 98.38 81 ARG A C 1
ATOM 633 O O . ARG A 1 81 ? 5.787 11.109 -9.985 1.00 98.38 81 ARG A O 1
ATOM 640 N N . CYS A 1 82 ? 4.836 9.110 -9.611 1.00 98.19 82 CYS A N 1
ATOM 641 C CA . CYS A 1 82 ? 4.279 8.946 -10.960 1.00 98.19 82 CYS A CA 1
ATOM 642 C C . CYS A 1 82 ? 2.879 9.554 -11.112 1.00 98.19 82 CYS A C 1
ATOM 644 O O . CYS A 1 82 ? 2.427 9.725 -12.238 1.00 98.19 82 CYS A O 1
ATOM 646 N N . LEU A 1 83 ? 2.208 9.862 -9.998 1.00 97.88 83 LEU A N 1
ATOM 647 C CA . LEU A 1 83 ? 0.827 10.341 -9.949 1.00 97.88 83 LEU A CA 1
ATOM 648 C C . LEU A 1 83 ? -0.168 9.377 -10.618 1.00 97.88 83 LEU A C 1
ATOM 650 O O . LEU A 1 83 ? -1.082 9.796 -11.328 1.00 97.88 83 LEU A O 1
ATOM 654 N N . GLY A 1 84 ? -0.014 8.075 -10.374 1.00 97.31 84 GLY A N 1
ATOM 655 C CA . GLY A 1 84 ? -0.872 7.060 -10.980 1.00 97.31 84 GLY A CA 1
ATOM 656 C C . GLY A 1 84 ? -0.804 5.699 -10.298 1.00 97.31 84 GLY A C 1
ATOM 657 O O . GLY A 1 84 ? 0.004 5.476 -9.391 1.00 97.31 84 GLY A O 1
ATOM 658 N N . TYR A 1 85 ? -1.657 4.785 -10.765 1.00 97.31 85 TYR A N 1
ATOM 659 C CA . TYR A 1 85 ? -1.640 3.385 -10.349 1.00 97.31 85 TYR A CA 1
ATOM 660 C C . TYR A 1 85 ? -0.284 2.738 -10.637 1.00 97.31 85 TYR A C 1
ATOM 662 O O . TYR A 1 85 ? 0.347 3.014 -11.659 1.00 97.31 85 TYR A O 1
ATOM 670 N N . ALA A 1 86 ? 0.158 1.868 -9.733 1.00 96.88 86 ALA A N 1
ATOM 671 C CA . ALA A 1 86 ? 1.455 1.216 -9.811 1.00 96.88 86 ALA A CA 1
ATOM 672 C C . ALA A 1 86 ? 1.361 -0.267 -9.449 1.00 96.88 86 ALA A C 1
ATOM 674 O O . ALA A 1 86 ? 0.517 -0.680 -8.657 1.00 96.88 86 ALA A O 1
ATOM 675 N N . GLN A 1 87 ? 2.277 -1.056 -10.007 1.00 97.50 87 GLN A N 1
ATOM 676 C CA . GLN A 1 87 ? 2.678 -2.321 -9.404 1.00 97.50 87 GLN A CA 1
ATOM 677 C C . GLN A 1 87 ? 3.852 -2.048 -8.460 1.00 97.50 87 GLN A C 1
ATOM 679 O O . GLN A 1 87 ? 4.637 -1.119 -8.688 1.00 97.50 87 GLN A O 1
ATOM 684 N N . LEU A 1 88 ? 3.946 -2.829 -7.385 1.00 97.56 88 LEU A N 1
ATOM 685 C CA . LEU A 1 88 ? 4.973 -2.646 -6.366 1.00 97.56 88 LEU A CA 1
ATOM 686 C C . LEU A 1 88 ? 5.950 -3.813 -6.371 1.00 97.56 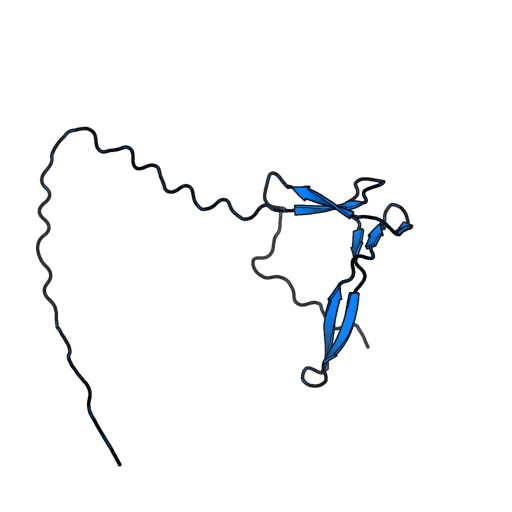88 LEU A C 1
ATOM 688 O O . LEU A 1 88 ? 5.549 -4.959 -6.169 1.00 97.56 88 LEU A O 1
ATOM 692 N N . ASP A 1 89 ? 7.231 -3.497 -6.504 1.00 97.50 89 ASP A N 1
ATOM 693 C CA . ASP A 1 89 ? 8.299 -4.460 -6.286 1.00 97.50 89 ASP A CA 1
ATOM 694 C C . ASP A 1 89 ? 8.687 -4.464 -4.809 1.00 97.50 89 ASP A C 1
ATOM 696 O O . ASP A 1 89 ? 8.831 -3.416 -4.173 1.00 97.50 89 ASP A O 1
ATOM 700 N N . ARG A 1 90 ? 8.871 -5.664 -4.256 1.00 96.06 90 ARG A N 1
ATOM 701 C CA . ARG A 1 90 ? 9.416 -5.860 -2.912 1.00 96.06 90 ARG A CA 1
ATOM 702 C C . ARG A 1 90 ? 10.925 -6.053 -3.013 1.00 96.06 90 ARG A C 1
ATOM 704 O O . ARG A 1 90 ? 11.378 -7.065 -3.542 1.00 96.06 90 ARG A O 1
ATOM 711 N N . LEU A 1 91 ? 11.690 -5.136 -2.431 1.00 94.44 91 LEU A N 1
ATOM 712 C CA . LEU A 1 91 ? 13.149 -5.206 -2.394 1.00 94.44 91 LEU A CA 1
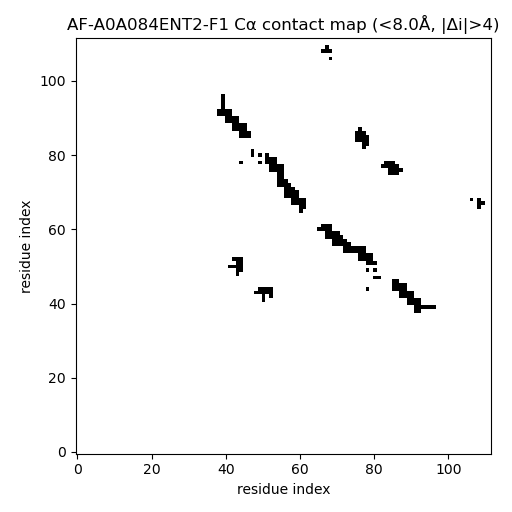ATOM 713 C C . LEU A 1 91 ? 13.649 -5.501 -0.982 1.00 94.44 91 LEU A C 1
ATOM 715 O O . LEU A 1 91 ? 13.134 -4.959 -0.003 1.00 94.44 91 LEU A O 1
ATOM 719 N N . LEU A 1 92 ? 14.658 -6.367 -0.888 1.00 92.69 92 LEU A N 1
ATOM 720 C CA . LEU A 1 92 ? 15.355 -6.672 0.358 1.00 92.69 92 LEU A CA 1
ATOM 721 C C . LEU A 1 92 ? 16.270 -5.506 0.748 1.00 92.69 92 LEU A C 1
ATOM 723 O O . LEU A 1 92 ? 17.058 -5.034 -0.070 1.00 92.69 92 LEU A O 1
ATOM 727 N N . LEU A 1 93 ? 16.206 -5.084 2.007 1.00 88.81 93 LEU A N 1
ATOM 728 C CA . LEU A 1 93 ? 17.155 -4.139 2.582 1.00 88.81 93 LEU A CA 1
ATOM 729 C C . LEU A 1 93 ? 18.318 -4.894 3.228 1.00 88.81 93 LEU A C 1
ATOM 731 O O . LEU A 1 93 ? 18.136 -5.904 3.909 1.00 88.81 93 LEU A O 1
ATOM 735 N N . THR A 1 94 ? 19.526 -4.376 3.027 1.00 86.12 94 THR A N 1
ATOM 736 C CA . THR A 1 94 ? 20.770 -4.947 3.565 1.00 86.12 94 THR A CA 1
ATOM 737 C C . THR A 1 94 ? 21.038 -4.543 5.015 1.00 86.12 94 THR A C 1
ATOM 739 O O . THR A 1 94 ? 21.910 -5.121 5.660 1.00 86.12 94 THR A O 1
ATOM 742 N N . SER A 1 95 ? 20.291 -3.572 5.542 1.00 82.56 95 SER A N 1
ATOM 743 C CA . SER A 1 95 ? 20.375 -3.098 6.922 1.00 82.56 95 SER A CA 1
ATOM 744 C C . SER A 1 95 ? 18.993 -2.693 7.461 1.00 82.56 95 SER A C 1
ATOM 746 O O . SER A 1 95 ? 18.075 -2.432 6.675 1.00 82.56 95 SER A O 1
ATOM 748 N N . PRO A 1 96 ? 18.813 -2.648 8.796 1.00 84.19 96 PRO A N 1
ATOM 749 C CA . PRO A 1 96 ? 17.587 -2.143 9.403 1.00 84.19 96 PRO A CA 1
ATOM 750 C C . PRO A 1 96 ? 17.293 -0.694 8.979 1.00 84.19 96 PRO A C 1
ATOM 752 O O . PRO A 1 96 ? 18.204 0.139 9.026 1.00 84.19 96 PRO A O 1
ATOM 755 N N . PRO A 1 97 ? 16.039 -0.356 8.622 1.00 82.19 97 PRO A N 1
ATOM 756 C CA . PRO A 1 97 ? 15.665 1.024 8.378 1.00 82.19 97 PRO A CA 1
ATOM 757 C C . PRO A 1 97 ? 15.862 1.867 9.649 1.00 82.19 97 PRO A C 1
ATOM 759 O O . PRO A 1 97 ? 15.499 1.427 10.748 1.00 82.19 97 PRO A O 1
ATOM 762 N N . PRO A 1 98 ? 16.418 3.083 9.528 1.00 79.88 98 PRO A N 1
ATOM 763 C CA . PRO A 1 98 ? 16.596 3.970 10.667 1.00 79.88 98 PRO A CA 1
ATOM 764 C C . PRO A 1 98 ? 15.236 4.369 11.256 1.00 79.88 98 PRO A C 1
ATOM 766 O O . PRO A 1 98 ? 14.316 4.734 10.530 1.00 79.88 98 PRO A O 1
ATOM 769 N N . GLY A 1 99 ? 15.113 4.326 12.586 1.00 74.44 99 GLY A N 1
ATOM 770 C CA . GLY A 1 99 ? 13.940 4.853 13.293 1.00 74.44 99 GLY A CA 1
ATOM 771 C C . GLY A 1 99 ? 12.730 3.920 13.398 1.00 74.44 99 GLY A C 1
ATOM 772 O O . GLY A 1 99 ? 11.644 4.409 13.694 1.00 74.44 99 GLY A O 1
ATOM 773 N N . LEU A 1 100 ? 12.884 2.603 13.204 1.00 65.06 100 LEU A N 1
ATOM 774 C CA . LEU A 1 100 ? 11.815 1.643 13.511 1.00 65.06 100 LEU A CA 1
ATOM 775 C C . L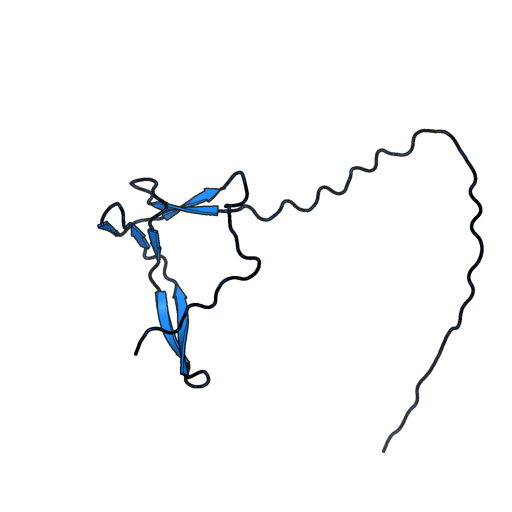EU A 1 100 ? 11.381 1.777 14.987 1.00 65.06 100 LEU A C 1
ATOM 777 O O . LEU A 1 100 ? 12.187 1.499 15.881 1.00 65.06 100 LEU A O 1
ATOM 781 N N . PRO A 1 101 ? 10.132 2.184 15.282 1.00 62.53 101 PRO A N 1
ATOM 782 C CA . PRO A 1 101 ? 9.651 2.189 16.653 1.00 62.53 101 PRO A CA 1
ATOM 783 C C . PRO A 1 101 ? 9.496 0.742 17.138 1.00 62.53 101 PRO A C 1
ATOM 785 O O . PRO A 1 101 ? 9.051 -0.129 16.391 1.00 62.53 101 PRO A O 1
ATOM 788 N N . SER A 1 102 ? 9.815 0.478 18.411 1.00 62.75 102 SER A N 1
ATOM 789 C CA . SER A 1 102 ? 9.657 -0.857 19.019 1.00 62.75 102 SER A CA 1
ATOM 790 C C . SER A 1 102 ? 8.207 -1.360 19.011 1.00 62.75 102 SER A C 1
ATOM 792 O O . SER A 1 102 ? 7.961 -2.554 19.176 1.00 62.75 102 SER A O 1
ATOM 794 N N . ARG A 1 103 ? 7.241 -0.456 18.803 1.00 58.06 103 ARG A N 1
ATOM 795 C CA . ARG A 1 103 ? 5.819 -0.745 18.632 1.00 58.06 103 ARG A CA 1
ATOM 796 C C . ARG A 1 103 ? 5.258 0.083 17.479 1.00 58.06 103 ARG A C 1
ATOM 798 O O . ARG A 1 103 ? 5.471 1.293 17.442 1.00 58.06 103 ARG A O 1
ATOM 805 N N . ALA A 1 104 ? 4.514 -0.551 16.573 1.00 55.03 104 ALA A N 1
ATOM 806 C CA . ALA A 1 104 ? 3.816 0.159 15.506 1.00 55.03 104 ALA A CA 1
ATOM 807 C C . ALA A 1 104 ? 2.813 1.169 16.108 1.00 55.03 104 ALA A C 1
ATOM 809 O O . ALA A 1 104 ? 2.096 0.815 17.053 1.00 55.03 104 ALA A O 1
ATOM 810 N N . PRO A 1 105 ? 2.756 2.418 15.613 1.00 55.62 105 PRO A N 1
ATOM 811 C CA . PRO A 1 105 ? 1.718 3.353 16.022 1.00 55.62 105 PRO A CA 1
ATOM 812 C C . PRO A 1 105 ? 0.346 2.806 15.609 1.00 55.62 105 PRO A C 1
ATOM 814 O O . PRO A 1 105 ? 0.181 2.289 14.504 1.00 55.62 105 PRO A O 1
ATOM 817 N N . ALA A 1 106 ? -0.640 2.913 16.501 1.00 58.72 106 ALA A N 1
ATOM 818 C CA . ALA A 1 106 ? -2.031 2.726 16.111 1.00 58.72 106 ALA A CA 1
ATOM 819 C C . ALA A 1 106 ? -2.378 3.815 15.088 1.00 58.72 106 ALA A C 1
ATOM 821 O O . ALA A 1 106 ? -2.004 4.974 15.287 1.00 58.72 106 ALA A O 1
ATOM 822 N N . PHE A 1 107 ? -3.057 3.453 13.997 1.00 60.03 107 PHE A N 1
ATOM 823 C CA . PHE A 1 107 ? -3.605 4.451 13.082 1.00 60.03 107 PHE A CA 1
ATOM 824 C C . PHE A 1 107 ? -4.479 5.418 13.897 1.00 60.03 107 PHE A C 1
ATOM 826 O O . PHE A 1 107 ? -5.364 4.947 14.619 1.00 60.03 107 PHE A O 1
ATOM 833 N N . PRO A 1 108 ? -4.220 6.739 13.855 1.00 59.03 108 PRO A N 1
ATOM 834 C CA . PRO A 1 108 ? -5.081 7.689 14.538 1.00 59.03 108 PRO A CA 1
ATOM 835 C C . PRO A 1 108 ? -6.490 7.603 13.934 1.00 59.03 108 PRO A C 1
ATOM 837 O O . PRO A 1 108 ? -6.615 7.378 12.725 1.00 59.03 108 PRO A O 1
ATOM 840 N N . PRO A 1 109 ? -7.552 7.766 14.743 1.00 56.00 109 PRO A N 1
ATOM 841 C CA . PRO A 1 109 ? -8.906 7.813 14.212 1.00 56.00 109 PRO A CA 1
ATOM 842 C C . PRO A 1 109 ? -8.998 8.938 13.174 1.00 56.00 109 PRO A C 1
ATOM 844 O O . PRO A 1 109 ? -8.424 10.014 13.364 1.00 56.00 109 PRO A O 1
ATOM 847 N N . ALA A 1 110 ? -9.695 8.684 12.064 1.00 55.75 110 ALA A N 1
ATOM 848 C CA . ALA A 1 110 ? -9.972 9.728 11.083 1.00 55.75 110 ALA A CA 1
ATOM 849 C C . ALA A 1 110 ? -10.722 10.899 11.758 1.00 55.75 110 ALA A C 1
ATOM 851 O O . ALA A 1 110 ? -11.566 10.642 12.623 1.00 55.75 110 ALA A O 1
ATOM 852 N N . PRO A 1 111 ? -10.430 12.164 11.399 1.00 58.19 111 PRO A N 1
ATOM 853 C CA . PRO A 1 111 ? -11.212 13.300 11.876 1.00 58.19 111 PRO A CA 1
ATOM 854 C C . PRO A 1 111 ? -12.668 13.172 11.396 1.00 58.19 111 PRO A C 1
ATOM 856 O O . PRO A 1 111 ? -12.905 12.766 10.256 1.00 58.19 111 PRO A O 1
ATOM 859 N N . GLY A 1 112 ? -13.613 13.462 12.297 1.00 48.34 112 GLY A N 1
ATOM 860 C CA . GLY A 1 112 ? -15.058 13.459 12.036 1.00 48.34 112 GLY A CA 1
ATOM 861 C C . GLY A 1 112 ? -15.583 14.773 11.480 1.00 48.34 112 GLY A C 1
ATOM 862 O O . GLY A 1 112 ? -14.867 15.794 11.592 1.00 48.34 112 GLY A O 1
#

Sequence (112 aa):
MRLWSLPHRVHNGPVSRRNGDALGYGPVMSSAVDPPSPPFYVFVCNVCGSDQVTREAWAAWDVATQAWILNTAFDFAYCHRCLGYAQLDRLLLTSPPPGLPSRAPAFPPAPG

Mean predicted aligned error: 16.42 Å

Secondary structure (DSSP, 8-state):
--------PPP------------S-------------PPPEEEEETTT--S-EEEEEEEEEETTTTEEEEEEEEEEEEETTTTEEE-EEEEE-SSPPTT--SSPPPPPPPP-

Radius of gyration: 28.14 Å; Cα contacts (8 Å, |Δi|>4): 119; chains: 1; bounding box: 64×45×63 Å

pLDDT: mean 75.12, std 21.13, range [34.03, 98.44]